Protein AF-W0DEC6-F1 (afdb_monomer)

InterPro domains:
  IPR006027 NusB/RsmB/TIM44 [PF01029] (6-131)
  IPR011605 NusB antitermination factor [MF_00073] (2-134)
  IPR011605 NusB antitermination factor [PTHR11078] (45-131)
  IPR011605 NusB antitermination factor [TIGR01951] (4-132)
  IPR035926 NusB-like superfamily [G3DSA:1.10.940.10] (3-134)
  IPR035926 NusB-like superfamily [SSF48013] (3-131)

Radius of gyration: 13.9 Å; Cα contacts (8 Å, |Δi|>4): 132; chains: 1; bounding box: 37×30×38 Å

Structure (mmCIF, N/CA/C/O backbone):
data_AF-W0DEC6-F1
#
_entry.id   AF-W0DEC6-F1
#
loop_
_atom_site.group_PDB
_atom_site.id
_atom_site.type_symbol
_atom_site.label_atom_id
_atom_site.label_alt_id
_atom_site.label_comp_id
_atom_site.label_asym_id
_atom_site.label_entity_id
_atom_site.label_seq_id
_atom_site.pdbx_PDB_ins_code
_atom_site.Cartn_x
_atom_site.Cartn_y
_atom_site.Cartn_z
_atom_site.occupancy
_atom_site.B_iso_or_equiv
_atom_site.auth_seq_id
_atom_site.auth_comp_id
_atom_site.auth_asym_id
_atom_site.auth_atom_id
_atom_site.pdbx_PDB_model_num
ATOM 1 N N . MET A 1 1 ? 16.540 0.715 6.345 1.00 64.81 1 MET A N 1
ATOM 2 C CA . MET A 1 1 ? 17.468 0.458 5.220 1.00 64.81 1 MET A CA 1
ATOM 3 C C . MET A 1 1 ? 16.891 1.137 3.994 1.00 64.81 1 MET A C 1
ATOM 5 O O . MET A 1 1 ? 15.695 0.989 3.774 1.00 64.81 1 MET A O 1
ATOM 9 N N . ILE A 1 2 ? 17.707 1.860 3.224 1.00 82.62 2 ILE A N 1
ATOM 10 C CA . ILE A 1 2 ? 17.258 2.704 2.099 1.00 82.62 2 ILE A CA 1
ATOM 11 C C . ILE A 1 2 ? 16.421 1.919 1.070 1.00 82.62 2 ILE A C 1
ATOM 13 O O . ILE A 1 2 ? 15.450 2.447 0.536 1.00 82.62 2 ILE A O 1
ATOM 17 N N . 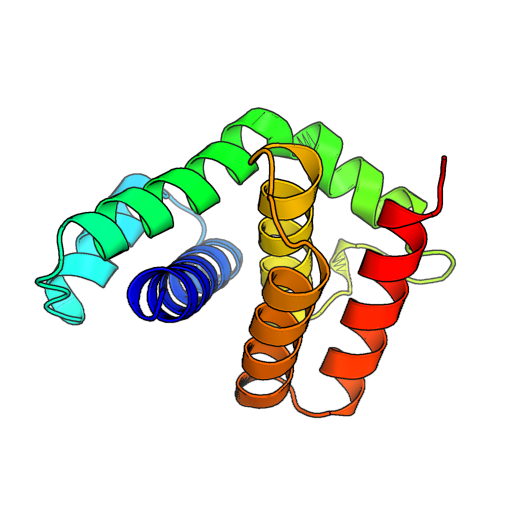TYR A 1 3 ? 16.734 0.637 0.836 1.00 91.25 3 TYR A N 1
ATOM 18 C CA . TYR A 1 3 ? 16.004 -0.178 -0.142 1.00 91.25 3 TYR A CA 1
ATOM 19 C C . TYR A 1 3 ? 14.536 -0.427 0.237 1.00 91.25 3 TYR A C 1
ATOM 21 O O . TYR A 1 3 ? 13.715 -0.589 -0.657 1.00 91.25 3 TYR A O 1
ATOM 29 N N . LYS A 1 4 ? 14.188 -0.457 1.534 1.00 93.50 4 LYS A N 1
ATOM 30 C CA . LYS A 1 4 ? 12.806 -0.718 1.974 1.00 93.50 4 LYS 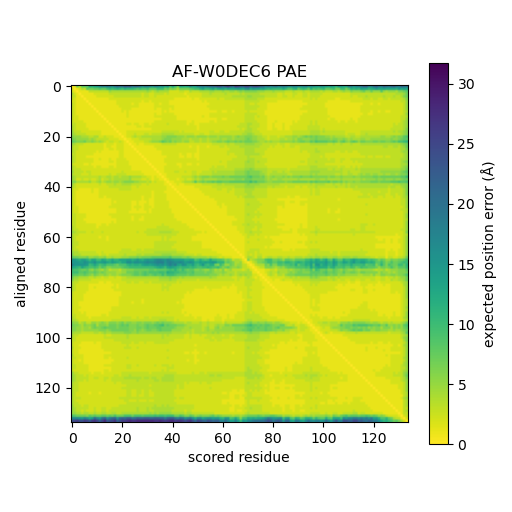A CA 1
ATOM 31 C C . LYS A 1 4 ? 11.893 0.458 1.669 1.00 93.50 4 LYS A C 1
ATOM 33 O O . LYS A 1 4 ? 10.769 0.250 1.240 1.00 93.50 4 LYS A O 1
ATOM 38 N N . THR A 1 5 ? 12.387 1.679 1.859 1.00 94.62 5 THR A N 1
ATOM 39 C CA . THR A 1 5 ? 11.643 2.898 1.529 1.00 94.62 5 THR A CA 1
ATOM 40 C C . THR A 1 5 ? 11.333 2.942 0.033 1.00 94.62 5 THR A C 1
ATOM 42 O O . THR A 1 5 ? 10.173 3.092 -0.328 1.00 94.62 5 THR A O 1
ATOM 45 N N . LYS A 1 6 ? 12.328 2.676 -0.830 1.00 96.31 6 LYS A N 1
ATOM 46 C CA . LYS A 1 6 ? 12.107 2.583 -2.285 1.00 96.31 6 LYS A CA 1
ATOM 47 C C . LYS A 1 6 ? 11.160 1.442 -2.668 1.00 96.31 6 LYS A C 1
ATOM 49 O O . LYS A 1 6 ? 10.253 1.643 -3.456 1.00 96.31 6 LYS A O 1
ATOM 54 N N . ALA A 1 7 ? 11.324 0.267 -2.063 1.00 97.50 7 ALA A N 1
ATOM 55 C CA . ALA A 1 7 ? 10.466 -0.882 -2.344 1.00 97.50 7 ALA A CA 1
ATOM 56 C C . ALA A 1 7 ? 8.992 -0.659 -1.963 1.00 97.50 7 ALA A C 1
ATOM 58 O O . ALA A 1 7 ? 8.119 -1.208 -2.625 1.00 97.50 7 ALA A O 1
ATOM 59 N N . ARG A 1 8 ? 8.703 0.125 -0.913 1.00 98.25 8 ARG A N 1
ATOM 60 C CA . ARG A 1 8 ? 7.324 0.514 -0.565 1.00 98.25 8 ARG A CA 1
ATOM 61 C C . ARG A 1 8 ? 6.716 1.432 -1.608 1.00 98.25 8 ARG A C 1
ATOM 63 O O . ARG A 1 8 ? 5.562 1.249 -1.965 1.00 98.25 8 ARG A O 1
ATOM 70 N N . GLU A 1 9 ? 7.492 2.403 -2.075 1.00 98.31 9 GLU A N 1
ATOM 71 C CA . GLU A 1 9 ? 7.057 3.325 -3.120 1.00 98.31 9 GLU A CA 1
ATOM 72 C C . GLU A 1 9 ? 6.812 2.590 -4.444 1.00 98.31 9 GLU A C 1
ATOM 74 O O . GLU A 1 9 ? 5.766 2.779 -5.056 1.00 98.31 9 GLU A O 1
ATOM 79 N N . ASP A 1 10 ? 7.707 1.676 -4.826 1.00 98.31 10 ASP A N 1
ATOM 80 C CA . ASP A 1 10 ? 7.506 0.822 -5.998 1.00 98.31 10 ASP A CA 1
ATOM 81 C C . ASP A 1 10 ? 6.256 -0.060 -5.854 1.00 98.31 10 ASP A C 1
ATOM 83 O O . ASP A 1 10 ? 5.452 -0.160 -6.777 1.00 98.31 10 ASP A O 1
ATOM 87 N N . ALA A 1 11 ? 6.065 -0.682 -4.683 1.00 98.50 11 ALA A N 1
ATOM 88 C CA . ALA A 1 11 ? 4.898 -1.520 -4.423 1.00 98.50 11 ALA A CA 1
ATOM 89 C C . ALA A 1 11 ? 3.599 -0.712 -4.511 1.00 98.50 11 ALA A C 1
ATOM 91 O O . ALA A 1 11 ? 2.615 -1.192 -5.070 1.00 98.50 11 ALA A O 1
ATOM 92 N N . PHE A 1 12 ? 3.617 0.521 -3.998 1.00 98.56 12 PHE A N 1
ATOM 93 C CA . PHE A 1 12 ? 2.514 1.465 -4.123 1.00 98.56 12 PHE A CA 1
ATOM 94 C C . PHE A 1 12 ? 2.191 1.753 -5.588 1.00 98.56 12 PHE A C 1
ATOM 96 O O . PHE A 1 12 ? 1.033 1.625 -5.968 1.00 98.56 12 PHE A O 1
ATOM 103 N N . LEU A 1 13 ? 3.186 2.093 -6.412 1.00 98.25 13 LEU A N 1
ATOM 104 C CA . LEU A 1 13 ? 2.957 2.426 -7.820 1.00 98.25 13 LEU A CA 1
ATOM 105 C C . LEU A 1 13 ? 2.357 1.250 -8.596 1.00 98.25 13 LEU A C 1
ATOM 107 O O . LEU A 1 13 ? 1.426 1.446 -9.375 1.00 98.25 13 LEU A O 1
ATOM 111 N N . VAL A 1 14 ? 2.834 0.030 -8.335 1.00 98.25 14 VAL A N 1
ATOM 112 C CA . VAL A 1 14 ? 2.287 -1.185 -8.952 1.00 98.25 14 VAL A CA 1
ATOM 113 C C . VAL A 1 14 ? 0.852 -1.452 -8.492 1.00 98.25 14 VAL A C 1
ATOM 115 O O . VAL A 1 14 ? -0.012 -1.709 -9.328 1.00 98.25 14 VAL A O 1
ATOM 118 N N . LEU A 1 15 ? 0.565 -1.369 -7.187 1.00 97.62 15 LEU A N 1
ATOM 119 C CA . LEU A 1 15 ? -0.784 -1.631 -6.675 1.00 97.62 15 LEU A CA 1
ATOM 120 C C . LEU A 1 15 ? -1.783 -0.546 -7.105 1.00 97.62 15 LEU A C 1
ATOM 122 O O . LEU A 1 15 ? -2.913 -0.857 -7.458 1.00 97.62 15 LEU A O 1
ATOM 126 N N . TYR A 1 16 ? -1.352 0.714 -7.146 1.00 97.00 16 TYR A N 1
ATOM 127 C CA . TYR A 1 16 ? -2.120 1.829 -7.700 1.00 97.00 16 TYR A CA 1
ATOM 128 C C . TYR A 1 16 ? -2.459 1.603 -9.180 1.00 97.00 16 TYR A C 1
ATOM 130 O O . TYR A 1 16 ? -3.595 1.809 -9.603 1.00 97.00 16 TYR A O 1
ATOM 138 N N . GLN A 1 17 ? -1.489 1.143 -9.975 1.00 96.62 17 GLN A N 1
ATOM 139 C CA . GLN A 1 17 ? -1.707 0.813 -11.382 1.00 96.62 17 GLN A CA 1
ATOM 140 C C . GLN A 1 17 ? -2.677 -0.363 -11.547 1.00 96.62 17 GLN A C 1
ATOM 142 O O . GLN A 1 17 ? -3.542 -0.316 -12.422 1.00 96.62 17 GLN A O 1
ATOM 147 N N . TRP A 1 18 ? -2.555 -1.388 -10.701 1.00 96.75 18 TRP A N 1
ATOM 148 C CA . TRP A 1 18 ? -3.478 -2.521 -10.671 1.00 96.75 18 TRP A CA 1
ATOM 149 C C . TRP A 1 18 ? -4.900 -2.093 -10.305 1.00 96.75 18 TRP A C 1
ATOM 151 O O . TRP A 1 18 ? -5.841 -2.506 -10.970 1.00 96.75 18 TRP A O 1
ATOM 161 N N . ASP A 1 19 ? -5.068 -1.200 -9.331 1.00 93.75 19 ASP A N 1
ATOM 162 C CA . ASP A 1 19 ? -6.386 -0.688 -8.949 1.00 93.75 19 ASP A CA 1
ATOM 163 C C . ASP A 1 19 ? -7.113 0.028 -10.105 1.00 93.75 19 ASP A C 1
ATOM 165 O O . ASP A 1 19 ? -8.341 0.052 -10.132 1.00 93.75 19 ASP A O 1
ATOM 169 N N . ILE A 1 20 ? -6.368 0.628 -11.040 1.00 93.69 20 ILE A N 1
ATOM 170 C CA . ILE A 1 20 ? -6.924 1.356 -12.191 1.00 93.69 20 ILE A CA 1
ATOM 171 C C . ILE A 1 20 ? -7.141 0.430 -13.391 1.00 93.69 20 ILE A C 1
ATOM 173 O O . ILE A 1 20 ? -8.167 0.514 -14.062 1.00 93.69 20 ILE A O 1
ATOM 177 N N . ARG A 1 21 ? -6.147 -0.407 -13.712 1.00 94.25 21 ARG A N 1
ATOM 178 C CA . ARG A 1 21 ? -6.143 -1.241 -14.927 1.00 94.25 21 ARG A CA 1
ATOM 179 C C . ARG A 1 21 ? -6.779 -2.616 -14.715 1.00 94.25 21 ARG A C 1
ATOM 181 O O . ARG A 1 21 ? -7.214 -3.227 -15.688 1.00 94.25 21 ARG A O 1
ATOM 188 N N . GLY A 1 22 ? -6.794 -3.119 -13.483 1.00 91.75 22 GLY A N 1
ATOM 189 C CA . GLY A 1 22 ? -7.009 -4.532 -13.183 1.00 91.75 22 GLY A CA 1
ATOM 190 C C . GLY A 1 22 ? -5.919 -5.428 -13.786 1.00 91.75 22 GLY A C 1
ATOM 191 O O . GLY A 1 22 ? -4.818 -4.977 -14.112 1.00 91.75 22 GLY A O 1
ATOM 192 N N . GLY A 1 23 ? -6.244 -6.710 -13.962 1.00 93.12 23 GLY A N 1
ATOM 193 C CA . GLY A 1 23 ? -5.382 -7.689 -14.632 1.00 93.12 23 GLY A CA 1
ATOM 194 C C . GLY A 1 23 ? -4.421 -8.437 -13.704 1.00 93.12 23 GLY A C 1
ATOM 195 O O . GLY A 1 23 ? -4.592 -8.449 -12.481 1.00 93.12 23 GLY A O 1
ATOM 196 N N . SER A 1 24 ? -3.428 -9.104 -14.304 1.00 96.56 24 SER A N 1
ATOM 197 C CA . SER A 1 24 ? -2.421 -9.878 -13.572 1.00 96.56 24 SER A CA 1
ATOM 198 C C . SER A 1 24 ? -1.459 -8.953 -12.831 1.00 96.56 24 SER A C 1
ATOM 200 O O . SER A 1 24 ? -0.780 -8.115 -13.428 1.00 96.56 24 SER A O 1
ATOM 202 N N . ILE A 1 25 ? -1.362 -9.139 -11.515 1.00 96.25 25 ILE A N 1
ATOM 203 C CA . ILE A 1 25 ? -0.413 -8.390 -10.696 1.00 96.25 25 ILE A CA 1
ATOM 204 C C . ILE A 1 25 ? 1.036 -8.785 -11.008 1.00 96.25 25 ILE A C 1
ATOM 206 O O . ILE A 1 25 ? 1.925 -7.938 -10.981 1.00 96.25 25 ILE A O 1
ATOM 210 N N . GLU A 1 26 ? 1.289 -10.048 -11.347 1.00 96.56 26 GLU A N 1
ATOM 211 C CA . GLU A 1 26 ? 2.610 -10.539 -11.738 1.00 96.56 26 GLU A CA 1
ATOM 212 C C . GLU A 1 26 ? 3.113 -9.849 -13.008 1.00 96.56 26 GLU A C 1
ATOM 214 O O . GLU A 1 26 ? 4.263 -9.409 -13.043 1.00 96.56 26 GLU A O 1
ATOM 219 N N . GLU A 1 27 ? 2.256 -9.697 -14.019 1.00 97.00 27 GLU A N 1
ATOM 220 C CA . GLU A 1 27 ? 2.602 -8.986 -15.253 1.00 97.00 27 GLU A CA 1
ATOM 221 C C . GLU A 1 27 ? 2.934 -7.516 -14.974 1.00 97.00 27 GLU A C 1
ATOM 223 O O . GLU A 1 27 ? 3.967 -7.022 -15.427 1.00 97.00 27 GLU A O 1
ATOM 228 N N . LEU A 1 28 ? 2.123 -6.839 -14.152 1.00 97.12 28 LEU A N 1
ATOM 229 C CA . LEU A 1 28 ? 2.365 -5.447 -13.757 1.00 97.12 28 LEU A CA 1
ATOM 230 C C . LEU A 1 28 ? 3.668 -5.278 -12.962 1.00 97.12 28 LEU A C 1
ATOM 232 O O . LEU A 1 28 ? 4.387 -4.294 -13.146 1.00 97.12 28 LEU A O 1
ATOM 236 N N . ILE A 1 29 ? 4.005 -6.242 -12.098 1.00 97.44 29 ILE A N 1
ATOM 237 C CA . ILE A 1 29 ? 5.283 -6.270 -11.377 1.00 97.44 29 ILE A CA 1
ATOM 238 C C . ILE A 1 29 ? 6.450 -6.338 -12.366 1.00 97.44 29 ILE A C 1
ATOM 240 O O . ILE A 1 29 ? 7.400 -5.561 -12.240 1.00 97.44 29 ILE A O 1
ATOM 244 N N . GLU A 1 30 ? 6.419 -7.264 -13.326 1.00 96.56 30 GLU A N 1
ATOM 245 C CA . GLU A 1 30 ? 7.525 -7.424 -14.274 1.00 96.56 30 GLU A CA 1
ATOM 246 C C . GLU A 1 30 ? 7.631 -6.235 -15.241 1.00 96.56 30 GLU A C 1
ATOM 248 O O . GLU A 1 30 ? 8.743 -5.752 -15.485 1.00 96.56 30 GLU A O 1
ATOM 253 N N . GLU A 1 31 ? 6.498 -5.697 -15.707 1.00 96.19 31 GLU A N 1
ATOM 254 C CA . GLU A 1 31 ? 6.422 -4.459 -16.495 1.00 96.19 31 GLU A CA 1
ATOM 255 C C . GLU A 1 31 ? 7.117 -3.311 -15.743 1.00 96.19 31 GLU A C 1
ATOM 257 O O . GLU A 1 31 ? 8.085 -2.725 -16.242 1.00 96.19 31 GLU A O 1
ATOM 262 N N . TYR A 1 32 ? 6.713 -3.058 -14.493 1.00 96.88 32 TYR A N 1
ATOM 263 C CA . TYR A 1 32 ? 7.277 -1.994 -13.664 1.00 96.88 32 TYR A CA 1
ATOM 264 C C . TYR A 1 32 ? 8.785 -2.165 -13.437 1.00 96.88 32 TYR A C 1
ATOM 266 O O . TYR A 1 32 ? 9.558 -1.209 -13.570 1.00 96.88 32 TYR A O 1
ATOM 274 N N . LEU A 1 33 ? 9.229 -3.379 -13.098 1.00 95.69 33 LEU A N 1
ATOM 275 C CA . LEU A 1 33 ? 10.635 -3.672 -12.814 1.00 95.69 33 LEU A CA 1
ATOM 276 C C . LEU A 1 33 ? 11.538 -3.543 -14.043 1.00 95.69 33 LEU A C 1
ATOM 278 O O . LEU A 1 33 ? 12.716 -3.183 -13.896 1.00 95.69 33 LEU A O 1
ATOM 282 N N . SER A 1 34 ? 11.003 -3.862 -15.222 1.00 94.62 34 SER A N 1
ATOM 283 C CA . SER A 1 34 ? 11.667 -3.679 -16.510 1.00 94.62 34 SER A CA 1
ATOM 284 C C . SER A 1 34 ? 11.788 -2.192 -16.844 1.00 94.62 34 SER A C 1
ATOM 286 O O . SER A 1 34 ? 12.905 -1.680 -16.977 1.00 94.62 34 SER A O 1
ATOM 288 N N . MET A 1 35 ? 10.661 -1.470 -16.856 1.00 95.75 35 MET A N 1
ATOM 289 C CA . MET A 1 35 ? 10.597 -0.051 -17.224 1.00 95.75 35 MET A CA 1
ATOM 290 C C . MET A 1 35 ? 11.445 0.838 -16.308 1.00 95.75 35 MET A C 1
ATOM 292 O O . MET A 1 35 ? 12.184 1.699 -16.785 1.00 95.75 35 MET A O 1
ATOM 296 N N . ASN A 1 36 ? 11.413 0.593 -14.996 1.00 95.38 36 ASN A N 1
ATOM 297 C CA . ASN A 1 36 ? 12.146 1.395 -14.010 1.00 95.38 36 ASN A CA 1
ATOM 298 C C . ASN A 1 36 ? 13.581 0.904 -13.757 1.00 95.38 36 ASN A C 1
ATOM 300 O O . ASN A 1 36 ? 14.297 1.471 -12.930 1.00 95.38 36 ASN A O 1
ATOM 304 N N . ARG A 1 37 ? 14.029 -0.156 -14.451 1.00 93.56 37 ARG A N 1
ATOM 305 C CA . ARG A 1 37 ? 15.399 -0.706 -14.379 1.00 93.56 37 ARG A CA 1
ATOM 306 C C . ARG A 1 37 ? 15.891 -0.915 -12.936 1.00 93.56 37 ARG A C 1
ATOM 308 O O . ARG A 1 37 ? 17.054 -0.653 -12.623 1.00 93.56 37 ARG A O 1
ATOM 315 N N . VAL A 1 38 ? 15.028 -1.399 -12.040 1.00 92.44 38 VAL A N 1
ATOM 316 C CA . VAL A 1 38 ? 15.299 -1.483 -10.588 1.00 92.44 38 VAL A CA 1
ATOM 317 C C . VAL A 1 38 ? 16.394 -2.514 -10.289 1.00 92.44 38 VAL A C 1
ATOM 319 O O . VAL A 1 38 ? 16.093 -3.671 -10.073 1.00 92.44 38 VAL A O 1
ATOM 322 N N . LYS A 1 39 ? 17.691 -2.201 -10.303 1.00 91.56 39 LYS A N 1
ATOM 323 C CA . LYS A 1 39 ? 18.739 -3.257 -10.246 1.00 91.56 39 LYS A CA 1
ATOM 324 C C . LYS A 1 39 ? 18.884 -3.977 -8.896 1.00 91.56 39 LYS A C 1
ATOM 326 O O . LYS A 1 39 ? 19.406 -5.085 -8.849 1.00 91.56 39 LYS A O 1
ATOM 331 N N . ASN A 1 40 ? 18.454 -3.360 -7.798 1.00 96.00 40 ASN A N 1
ATOM 332 C CA . ASN A 1 40 ? 18.692 -3.883 -6.454 1.00 96.00 40 ASN A CA 1
ATOM 333 C C . ASN A 1 40 ? 17.787 -5.095 -6.143 1.00 96.00 40 ASN A C 1
ATOM 335 O O . ASN A 1 40 ? 16.564 -4.966 -6.090 1.00 96.00 40 ASN A O 1
ATOM 339 N N . SER A 1 41 ? 18.384 -6.265 -5.906 1.00 95.75 41 SER A N 1
ATOM 340 C CA . SER A 1 41 ? 17.662 -7.519 -5.644 1.00 95.75 41 SER A CA 1
ATOM 341 C C . SER A 1 41 ? 16.853 -7.501 -4.340 1.00 95.75 41 SER A C 1
ATOM 343 O O . SER A 1 41 ? 15.742 -8.029 -4.308 1.00 95.75 41 SER A O 1
ATOM 345 N N . GLU A 1 42 ? 17.357 -6.852 -3.288 1.00 96.69 42 GLU A N 1
ATOM 346 C CA . GLU A 1 42 ? 16.661 -6.701 -2.002 1.00 96.69 42 GLU A CA 1
ATOM 347 C C . GLU A 1 42 ? 15.408 -5.834 -2.144 1.00 96.69 42 GLU A C 1
ATOM 349 O O . GLU A 1 42 ? 14.350 -6.181 -1.621 1.00 96.69 42 GLU A O 1
ATOM 354 N N . GLN A 1 43 ? 15.508 -4.736 -2.899 1.00 96.44 43 GLN A N 1
ATOM 355 C CA . GLN A 1 43 ? 14.384 -3.860 -3.228 1.00 96.44 43 GLN A CA 1
ATOM 356 C C . GLN A 1 43 ? 13.309 -4.631 -3.998 1.00 96.44 43 GLN A C 1
ATOM 358 O O . GLN A 1 43 ? 12.158 -4.660 -3.567 1.00 96.44 43 GLN A O 1
ATOM 363 N N . ARG A 1 44 ? 13.698 -5.339 -5.071 1.00 97.31 44 ARG A N 1
ATOM 364 C CA . ARG A 1 44 ? 12.784 -6.184 -5.858 1.00 97.31 44 ARG A CA 1
ATOM 365 C C . ARG A 1 44 ? 12.089 -7.234 -4.995 1.00 97.31 44 ARG A C 1
ATOM 367 O O . ARG A 1 44 ? 10.880 -7.426 -5.109 1.00 97.31 44 ARG A O 1
ATOM 374 N N . ARG A 1 45 ? 12.846 -7.940 -4.147 1.00 97.12 45 ARG A N 1
ATOM 375 C CA . ARG A 1 45 ? 12.298 -8.991 -3.280 1.00 97.12 45 ARG A CA 1
ATOM 376 C C . ARG A 1 45 ? 11.333 -8.410 -2.254 1.00 97.12 45 ARG A C 1
ATOM 378 O O . ARG A 1 45 ? 10.279 -8.993 -2.028 1.00 97.12 45 ARG A O 1
ATOM 385 N N . TYR A 1 46 ? 11.672 -7.268 -1.657 1.00 96.88 46 TYR A N 1
ATOM 386 C CA . TYR A 1 46 ? 10.811 -6.619 -0.675 1.00 96.88 46 TYR A CA 1
ATOM 387 C C . TYR A 1 46 ? 9.521 -6.092 -1.305 1.00 96.88 46 TYR A C 1
ATOM 389 O O . TYR A 1 46 ? 8.451 -6.347 -0.768 1.00 96.88 46 TYR A O 1
ATOM 397 N N . MET A 1 47 ? 9.612 -5.445 -2.469 1.00 97.50 47 MET A N 1
ATOM 398 C CA . MET A 1 47 ? 8.455 -4.964 -3.229 1.00 97.50 47 MET A CA 1
ATOM 399 C C . MET A 1 47 ? 7.483 -6.109 -3.539 1.00 97.50 47 MET A C 1
ATOM 401 O O . MET A 1 47 ? 6.310 -6.033 -3.184 1.00 97.50 47 MET A O 1
ATOM 405 N N . ARG A 1 48 ? 7.985 -7.212 -4.120 1.00 97.94 48 ARG A N 1
ATOM 406 C CA . ARG A 1 48 ? 7.160 -8.399 -4.404 1.00 97.94 48 ARG A CA 1
ATOM 407 C C . ARG A 1 48 ? 6.546 -8.985 -3.140 1.00 97.94 48 ARG A C 1
ATOM 409 O O . ARG A 1 48 ? 5.388 -9.379 -3.166 1.00 97.94 48 ARG A O 1
ATOM 416 N N . LYS A 1 49 ? 7.307 -9.033 -2.042 1.00 97.38 49 LYS A N 1
ATOM 417 C CA . LYS A 1 49 ? 6.796 -9.515 -0.757 1.00 97.38 49 LYS A CA 1
ATOM 418 C C . LYS A 1 49 ? 5.610 -8.674 -0.285 1.00 97.38 49 LYS A C 1
ATOM 420 O O . LYS A 1 49 ? 4.599 -9.257 0.062 1.00 97.38 49 LYS A O 1
ATOM 425 N N . LEU A 1 50 ? 5.715 -7.345 -0.296 1.00 98.19 50 LEU A N 1
ATOM 426 C CA . LEU A 1 50 ? 4.630 -6.461 0.150 1.00 98.19 50 LEU A CA 1
ATOM 427 C C . LEU A 1 50 ? 3.346 -6.676 -0.653 1.00 98.19 50 LEU A C 1
ATOM 429 O O . LEU A 1 50 ? 2.282 -6.845 -0.067 1.00 98.19 50 LEU A O 1
ATOM 433 N N . ILE A 1 51 ? 3.466 -6.710 -1.983 1.00 98.19 51 ILE A N 1
ATOM 434 C CA . ILE A 1 51 ? 2.320 -6.912 -2.872 1.00 98.19 51 ILE A CA 1
ATOM 435 C C . ILE A 1 51 ? 1.688 -8.284 -2.619 1.00 98.19 51 ILE A C 1
ATOM 437 O O . ILE A 1 51 ? 0.485 -8.371 -2.403 1.00 98.19 51 ILE A O 1
ATOM 441 N N . ARG A 1 52 ? 2.493 -9.353 -2.575 1.00 97.38 52 ARG A N 1
ATOM 442 C CA . ARG A 1 52 ? 1.988 -10.710 -2.313 1.00 97.38 52 ARG A CA 1
ATOM 443 C C . ARG A 1 52 ? 1.318 -10.827 -0.954 1.00 97.38 52 ARG A C 1
ATOM 445 O O . ARG A 1 52 ? 0.230 -11.371 -0.887 1.00 97.38 52 ARG A O 1
ATOM 452 N N . THR A 1 53 ? 1.913 -10.259 0.092 1.00 98.06 53 THR A N 1
ATOM 453 C CA . THR A 1 53 ? 1.312 -10.251 1.430 1.00 98.06 53 THR A CA 1
ATOM 454 C C . THR A 1 53 ? -0.047 -9.552 1.436 1.00 98.06 53 THR A C 1
ATOM 456 O O . THR A 1 53 ? -0.946 -10.008 2.132 1.00 98.06 53 THR A O 1
ATOM 459 N N . TYR A 1 54 ? -0.232 -8.486 0.650 1.00 98.12 54 TYR A N 1
ATOM 460 C CA . TYR A 1 54 ? -1.565 -7.914 0.472 1.00 98.12 54 TYR A CA 1
ATOM 461 C C . TYR A 1 54 ? -2.520 -8.917 -0.193 1.00 98.12 54 TYR A C 1
ATOM 463 O O . TYR A 1 54 ? -3.565 -9.198 0.377 1.00 98.12 54 TYR A O 1
ATOM 471 N N . PHE A 1 55 ? -2.165 -9.502 -1.342 1.00 97.44 55 PHE A N 1
ATOM 472 C CA . PHE A 1 55 ? -3.054 -10.438 -2.050 1.00 97.44 55 PHE A CA 1
ATOM 473 C C . PHE A 1 55 ? -3.365 -11.719 -1.257 1.00 97.44 55 PHE A C 1
ATOM 475 O O . PHE A 1 55 ? -4.488 -12.211 -1.318 1.00 97.44 55 PHE A O 1
ATOM 482 N N . GLU A 1 56 ? -2.411 -12.229 -0.476 1.00 97.88 56 GLU A N 1
ATOM 483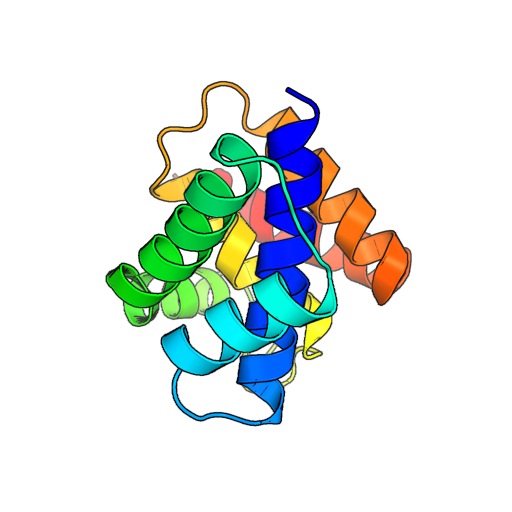 C CA . GLU A 1 56 ? -2.583 -13.385 0.420 1.00 97.88 56 GLU A CA 1
ATOM 484 C C . GLU A 1 56 ? -3.612 -13.123 1.532 1.00 97.88 56 GLU A C 1
ATOM 486 O O . GLU A 1 56 ? -4.264 -14.055 1.998 1.00 97.88 56 GLU A O 1
ATOM 491 N N . HIS A 1 57 ? -3.779 -11.862 1.939 1.00 98.12 57 HIS A N 1
ATOM 492 C CA . HIS A 1 57 ? -4.646 -11.448 3.045 1.00 98.12 57 HIS A CA 1
ATOM 493 C C . HIS A 1 57 ? -5.676 -10.390 2.624 1.00 98.12 57 HIS A C 1
ATOM 495 O O . HIS A 1 57 ? -6.174 -9.646 3.467 1.00 98.12 57 HIS A O 1
ATOM 501 N N . ALA A 1 58 ? -6.000 -10.294 1.330 1.00 96.69 58 ALA A N 1
ATOM 502 C CA . ALA A 1 58 ? -6.728 -9.148 0.784 1.00 96.69 58 ALA A CA 1
ATOM 503 C C . ALA A 1 58 ? -8.099 -8.954 1.442 1.00 96.69 58 ALA A C 1
ATOM 505 O O . ALA A 1 58 ? -8.432 -7.839 1.826 1.00 96.69 58 ALA A O 1
ATOM 506 N N . GLY A 1 59 ? -8.855 -10.041 1.637 1.00 96.81 59 GLY A N 1
ATOM 507 C CA . GLY A 1 59 ? -10.164 -9.990 2.294 1.00 96.81 59 GLY A CA 1
ATOM 508 C C . GLY A 1 59 ? -10.088 -9.465 3.729 1.00 96.81 59 GLY A C 1
ATOM 509 O O . GLY A 1 59 ? -10.838 -8.562 4.091 1.00 96.81 59 GLY A O 1
ATOM 510 N N . ASP A 1 60 ? -9.146 -9.976 4.524 1.00 97.62 60 ASP A N 1
ATOM 511 C CA . ASP A 1 60 ? -8.955 -9.550 5.915 1.00 97.62 60 ASP A CA 1
ATOM 512 C C . ASP A 1 60 ? -8.457 -8.105 5.996 1.00 97.62 60 ASP A C 1
ATOM 514 O O . ASP A 1 60 ? -8.913 -7.339 6.843 1.00 97.62 60 ASP A O 1
ATOM 518 N N . ILE A 1 61 ? -7.541 -7.713 5.106 1.00 97.62 61 ILE A N 1
ATOM 519 C CA . ILE A 1 61 ? -6.982 -6.360 5.047 1.00 97.62 61 ILE A CA 1
ATOM 520 C C . ILE A 1 61 ? -8.057 -5.354 4.640 1.00 97.62 61 ILE A C 1
ATOM 522 O O . ILE A 1 61 ? -8.252 -4.365 5.346 1.00 97.62 61 ILE A O 1
ATOM 526 N N . ASP A 1 62 ? -8.771 -5.601 3.542 1.00 96.31 62 ASP A N 1
ATOM 527 C CA . ASP A 1 62 ? -9.805 -4.691 3.046 1.00 96.31 62 ASP A CA 1
ATOM 528 C C . ASP A 1 62 ? -10.963 -4.592 4.048 1.00 96.31 62 ASP A C 1
ATOM 530 O O . ASP A 1 62 ? -11.454 -3.489 4.306 1.00 96.31 62 ASP A O 1
ATOM 534 N N . LYS A 1 63 ? -11.337 -5.701 4.707 1.00 95.19 63 LYS A N 1
ATOM 535 C CA . LYS A 1 63 ? -12.301 -5.684 5.817 1.00 95.19 63 LYS A CA 1
ATOM 536 C C . LYS A 1 63 ? -11.787 -4.861 6.999 1.00 95.19 63 LYS A C 1
ATOM 538 O O . LYS A 1 63 ? -12.501 -3.992 7.484 1.00 95.19 63 LYS A O 1
ATOM 543 N N . THR A 1 64 ? -10.550 -5.090 7.437 1.00 96.12 64 THR A N 1
ATOM 544 C CA . THR A 1 64 ? -9.933 -4.357 8.557 1.00 96.12 64 THR A CA 1
ATOM 545 C C . THR A 1 64 ? -9.900 -2.855 8.292 1.00 96.12 64 THR A C 1
ATOM 547 O O . THR A 1 64 ? -10.197 -2.058 9.182 1.00 96.12 64 THR A O 1
ATOM 550 N N . ILE A 1 65 ? -9.557 -2.455 7.065 1.00 96.44 65 ILE A N 1
ATOM 551 C CA . ILE A 1 65 ? -9.585 -1.051 6.662 1.00 96.44 65 ILE A CA 1
ATOM 552 C C . ILE A 1 65 ? -11.026 -0.540 6.712 1.00 96.44 65 ILE A C 1
ATOM 554 O O . ILE A 1 65 ? -11.270 0.470 7.366 1.00 96.44 65 ILE A O 1
ATOM 558 N N . SER A 1 66 ? -11.970 -1.252 6.091 1.00 94.56 66 SER A N 1
ATOM 559 C CA . SER A 1 66 ? -13.389 -0.871 6.028 1.00 94.56 66 SER A CA 1
ATOM 560 C C . SER A 1 66 ? -14.021 -0.684 7.409 1.00 94.56 66 SER A C 1
ATOM 562 O O . SER A 1 66 ? -14.653 0.339 7.649 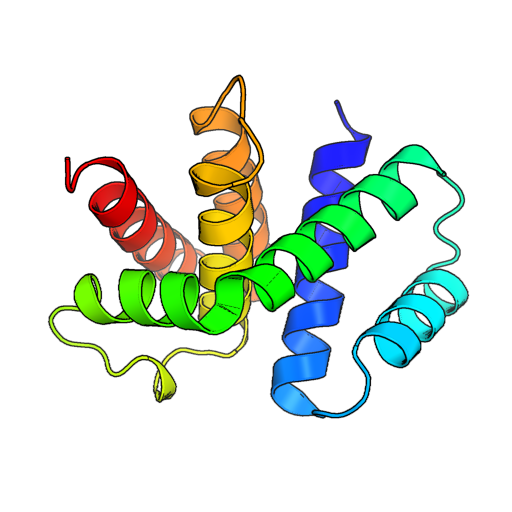1.00 94.56 66 SER A O 1
ATOM 564 N N . ASP A 1 67 ? -13.770 -1.595 8.350 1.00 93.44 67 ASP A N 1
ATOM 565 C CA . ASP A 1 67 ? -14.279 -1.513 9.727 1.00 93.44 67 ASP A CA 1
ATOM 566 C C . ASP A 1 67 ? -13.762 -0.268 10.478 1.00 93.44 67 ASP A C 1
ATOM 568 O O . ASP A 1 67 ? -14.381 0.198 11.432 1.00 93.44 67 ASP A O 1
ATOM 572 N N . ASN A 1 68 ? -12.627 0.295 10.046 1.00 94.25 68 ASN A N 1
ATOM 573 C CA . ASN A 1 68 ? -12.024 1.497 10.626 1.00 94.25 68 ASN A CA 1
ATOM 574 C C . ASN A 1 68 ? -12.349 2.782 9.841 1.00 94.25 68 ASN A C 1
ATOM 576 O O . ASN A 1 68 ? -11.953 3.881 10.254 1.00 94.25 68 ASN A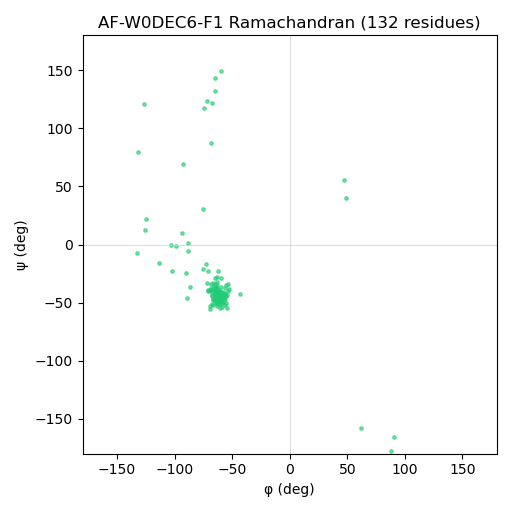 O 1
ATOM 580 N N . LEU A 1 69 ? -13.088 2.673 8.735 1.00 90.62 69 LEU A N 1
ATOM 581 C CA . LEU A 1 69 ? -13.593 3.793 7.948 1.00 90.62 69 LEU A CA 1
ATOM 582 C C . LEU A 1 69 ? -15.006 4.184 8.420 1.00 90.62 69 LEU A C 1
ATOM 584 O O . LEU A 1 69 ? -15.979 4.022 7.701 1.00 90.62 69 LEU A O 1
ATOM 588 N N . GLU A 1 70 ? -15.123 4.750 9.626 1.00 76.19 70 GLU A N 1
ATOM 589 C CA . GLU A 1 70 ? -16.416 5.090 10.268 1.00 76.19 70 GLU A CA 1
ATOM 590 C C . GLU A 1 70 ? -17.467 5.746 9.345 1.00 76.19 70 GLU A C 1
ATOM 592 O O . GLU A 1 70 ? -18.642 5.410 9.422 1.00 76.19 70 GLU A O 1
ATOM 597 N N . ASN A 1 71 ? -17.057 6.696 8.493 1.00 76.31 71 ASN A N 1
ATOM 598 C CA . ASN A 1 71 ? -17.952 7.493 7.635 1.00 76.31 71 ASN A CA 1
ATOM 599 C C . ASN A 1 71 ? -17.574 7.442 6.145 1.00 76.31 71 ASN A C 1
ATOM 601 O O . ASN A 1 71 ? -18.020 8.286 5.366 1.00 76.31 71 ASN A O 1
ATOM 605 N N . TRP A 1 72 ? -16.685 6.529 5.753 1.00 79.25 72 TRP A N 1
ATOM 606 C CA . TRP A 1 72 ? -16.148 6.485 4.396 1.00 79.25 72 TRP A CA 1
ATOM 607 C C . TRP A 1 72 ? -16.333 5.097 3.810 1.00 79.25 72 TRP A C 1
ATOM 609 O O . TRP A 1 72 ? -15.788 4.126 4.317 1.00 79.25 72 TRP A O 1
ATOM 619 N N . ASP A 1 73 ? -17.043 5.014 2.692 1.00 79.81 73 ASP A N 1
ATOM 620 C CA . ASP A 1 73 ? -17.050 3.779 1.920 1.00 79.81 73 ASP A CA 1
ATOM 621 C C . ASP A 1 73 ? -15.636 3.531 1.385 1.00 79.81 73 ASP A C 1
ATOM 623 O O . ASP A 1 73 ? -15.018 4.424 0.793 1.00 79.81 73 ASP A O 1
ATOM 627 N N . PHE A 1 74 ? -15.136 2.311 1.560 1.00 83.56 74 PHE A N 1
ATOM 628 C CA . PHE A 1 74 ? -13.830 1.893 1.053 1.00 83.56 74 PHE A CA 1
ATOM 629 C C . PHE A 1 74 ? -13.675 2.170 -0.453 1.00 83.56 74 PHE A C 1
ATOM 631 O O . PHE A 1 74 ? -12.633 2.648 -0.906 1.00 83.56 74 PHE A O 1
ATOM 638 N N . ASP A 1 75 ? -14.751 1.976 -1.218 1.00 81.00 75 ASP A N 1
ATOM 639 C CA . ASP A 1 75 ? -14.787 2.216 -2.664 1.00 81.00 75 ASP A CA 1
ATOM 640 C C . ASP A 1 75 ? -14.782 3.702 -3.054 1.00 81.00 75 ASP A C 1
ATOM 642 O O . ASP A 1 75 ? -14.476 4.033 -4.199 1.00 81.00 75 ASP A O 1
ATOM 646 N N . ARG A 1 76 ? -15.079 4.614 -2.117 1.00 86.19 76 ARG A N 1
ATOM 647 C CA . ARG A 1 76 ? -15.006 6.071 -2.340 1.00 86.19 76 ARG A CA 1
ATOM 648 C C . ARG A 1 76 ? -13.630 6.656 -2.050 1.00 86.19 76 ARG A C 1
ATOM 650 O O . ARG A 1 76 ? -13.422 7.851 -2.271 1.00 86.19 76 ARG A O 1
ATOM 657 N N . LEU A 1 77 ? -12.700 5.856 -1.533 1.00 90.50 77 LEU A N 1
ATOM 658 C CA . LEU A 1 77 ? -11.326 6.296 -1.353 1.00 90.50 77 LEU A CA 1
ATOM 659 C C . LEU A 1 77 ? -10.675 6.579 -2.707 1.00 90.50 77 LEU A C 1
ATOM 661 O O . LEU A 1 77 ? -10.881 5.859 -3.684 1.00 90.50 77 LEU A O 1
ATOM 665 N N . GLY A 1 78 ? -9.832 7.611 -2.746 1.00 93.50 78 GLY A N 1
ATOM 666 C CA . GLY A 1 78 ? -8.942 7.812 -3.879 1.00 93.50 78 GLY A CA 1
ATOM 667 C C . GLY A 1 78 ? -8.020 6.605 -4.062 1.00 93.50 78 GLY A C 1
ATOM 668 O O . GLY A 1 78 ? -7.635 5.926 -3.104 1.00 93.50 78 GLY A O 1
ATOM 669 N N . TYR A 1 79 ? -7.649 6.340 -5.314 1.00 95.50 79 TYR A N 1
ATOM 670 C CA . TYR A 1 79 ? -6.763 5.232 -5.679 1.00 95.50 79 TYR A CA 1
ATOM 671 C C . TYR A 1 79 ? -5.436 5.251 -4.901 1.00 95.50 79 TYR A C 1
ATOM 673 O O . TYR A 1 79 ? -4.897 4.198 -4.565 1.00 95.50 79 TYR A O 1
ATOM 681 N N . VAL A 1 80 ? -4.914 6.443 -4.582 1.00 96.56 80 VAL A N 1
ATOM 682 C CA . VAL A 1 80 ? -3.672 6.586 -3.810 1.00 96.56 80 VAL A CA 1
ATOM 683 C C . VAL A 1 80 ? -3.879 6.151 -2.363 1.00 96.56 80 VAL A C 1
ATOM 685 O O . VAL A 1 80 ? -3.136 5.309 -1.864 1.00 96.56 80 VAL A O 1
ATOM 688 N N . GLU A 1 81 ? -4.888 6.694 -1.688 1.00 96.75 81 GLU A N 1
ATOM 689 C CA . GLU A 1 81 ? -5.203 6.382 -0.296 1.00 96.75 81 GLU A CA 1
ATOM 690 C C . GLU A 1 81 ? -5.487 4.894 -0.118 1.00 96.75 81 GLU A C 1
ATOM 692 O O . GLU A 1 81 ? -4.945 4.275 0.798 1.00 96.75 81 GLU A O 1
ATOM 697 N N . ARG A 1 82 ? -6.275 4.307 -1.024 1.00 96.81 82 ARG A N 1
ATOM 698 C CA . ARG A 1 82 ? -6.622 2.886 -0.982 1.00 96.81 82 ARG A CA 1
ATOM 699 C C . ARG A 1 82 ? -5.393 1.991 -1.136 1.00 96.81 82 ARG A C 1
ATOM 701 O O . ARG A 1 82 ? -5.169 1.122 -0.294 1.00 96.81 82 ARG A O 1
ATOM 708 N N . ALA A 1 83 ? -4.553 2.236 -2.144 1.00 97.75 83 ALA A N 1
ATOM 709 C CA . ALA A 1 83 ? -3.326 1.465 -2.345 1.00 97.75 83 ALA A CA 1
ATOM 710 C C . ALA A 1 83 ? -2.359 1.593 -1.152 1.00 97.75 83 ALA A C 1
ATOM 712 O O . ALA A 1 83 ? -1.749 0.607 -0.730 1.00 97.75 83 ALA A O 1
ATOM 713 N N . ILE A 1 84 ? -2.241 2.790 -0.564 1.00 98.44 84 ILE A N 1
ATOM 714 C CA . ILE A 1 84 ? -1.406 2.997 0.622 1.00 98.44 84 ILE A CA 1
ATOM 715 C C . ILE A 1 84 ? -1.970 2.263 1.837 1.00 98.44 84 ILE A C 1
ATOM 717 O O . ILE A 1 84 ? -1.206 1.591 2.527 1.00 98.44 84 ILE A O 1
ATOM 721 N N . LEU A 1 85 ? -3.272 2.371 2.112 1.00 98.25 85 LEU A N 1
ATOM 722 C CA . LEU A 1 85 ? -3.899 1.700 3.252 1.00 98.25 85 LEU A CA 1
ATOM 723 C C . LEU A 1 85 ? -3.738 0.184 3.159 1.00 98.25 85 LEU A C 1
ATOM 725 O O . LEU A 1 85 ? -3.374 -0.443 4.154 1.00 98.25 85 LEU A O 1
ATOM 729 N N . ARG A 1 86 ? -3.910 -0.388 1.963 1.00 98.31 86 ARG A N 1
ATOM 730 C CA . ARG A 1 86 ? -3.689 -1.814 1.693 1.00 98.31 86 ARG A CA 1
ATOM 731 C C . ARG A 1 86 ? -2.265 -2.245 2.015 1.00 98.31 86 ARG A C 1
ATOM 733 O O . ARG A 1 86 ? -2.063 -3.155 2.815 1.00 98.31 86 ARG A O 1
ATOM 740 N N . LEU A 1 87 ? -1.266 -1.562 1.455 1.00 98.50 87 LEU A N 1
ATOM 741 C CA . LEU A 1 87 ? 0.138 -1.931 1.659 1.00 98.50 87 LEU A CA 1
ATOM 742 C C . LEU A 1 87 ? 0.622 -1.668 3.085 1.00 98.50 87 LEU A C 1
ATOM 744 O O . LEU A 1 87 ? 1.362 -2.482 3.635 1.0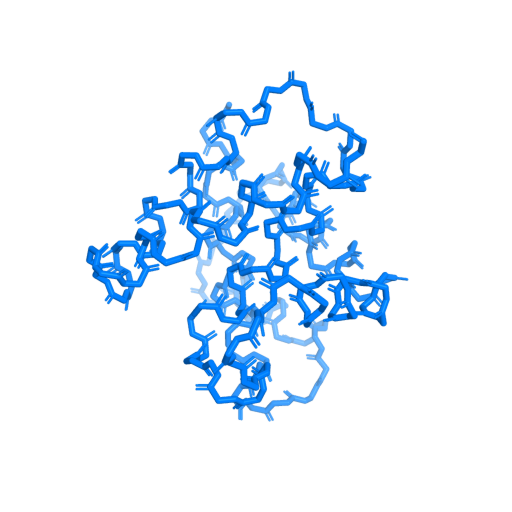0 98.50 87 LEU A O 1
ATOM 748 N N . ALA A 1 88 ? 0.211 -0.554 3.691 1.00 98.31 88 ALA A N 1
ATOM 749 C CA . ALA A 1 88 ? 0.582 -0.233 5.060 1.00 98.31 88 ALA A CA 1
ATOM 750 C C . ALA A 1 88 ? -0.000 -1.253 6.039 1.00 98.31 88 ALA A C 1
ATOM 752 O O . ALA A 1 88 ? 0.735 -1.771 6.877 1.00 98.31 88 ALA A O 1
ATOM 753 N N . THR A 1 89 ? -1.282 -1.593 5.894 1.00 98.19 89 THR A N 1
ATOM 754 C CA . THR A 1 89 ? -1.946 -2.615 6.715 1.00 98.19 89 THR A CA 1
ATOM 755 C C . THR A 1 89 ? -1.306 -3.987 6.499 1.00 98.19 89 THR A C 1
ATOM 757 O O . THR A 1 89 ? -0.948 -4.647 7.475 1.00 98.19 89 THR A O 1
ATOM 760 N N . ALA A 1 90 ? -1.042 -4.375 5.244 1.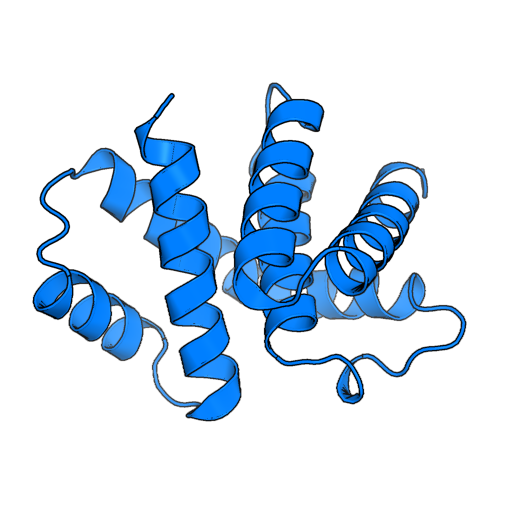00 98.31 90 ALA A N 1
ATOM 761 C CA . ALA A 1 90 ? -0.336 -5.614 4.916 1.00 98.31 90 ALA A CA 1
ATOM 762 C C . ALA A 1 90 ? 1.031 -5.699 5.615 1.00 98.31 90 ALA A C 1
ATOM 764 O O . ALA A 1 90 ? 1.353 -6.689 6.274 1.00 98.31 90 ALA A O 1
ATOM 765 N N . GLU A 1 91 ? 1.850 -4.650 5.505 1.00 98.00 91 GLU A N 1
ATOM 766 C CA . GLU A 1 91 ? 3.181 -4.648 6.106 1.00 98.00 91 GLU A CA 1
ATOM 767 C C . GLU A 1 91 ? 3.103 -4.668 7.636 1.00 98.00 91 GLU A C 1
ATOM 769 O O . GLU A 1 91 ? 3.797 -5.454 8.284 1.00 98.00 91 GLU A O 1
ATOM 774 N N . LEU A 1 92 ? 2.268 -3.815 8.223 1.00 97.44 92 LEU A N 1
ATOM 775 C CA . LEU A 1 92 ? 2.211 -3.631 9.669 1.00 97.44 92 LEU A CA 1
ATOM 776 C C . LEU A 1 92 ? 1.646 -4.853 10.398 1.00 97.44 92 LEU A C 1
ATOM 778 O O . LEU A 1 92 ? 2.182 -5.204 11.450 1.00 97.44 92 LEU A O 1
ATOM 782 N N . LEU A 1 93 ? 0.629 -5.512 9.838 1.00 96.12 93 LEU A N 1
ATOM 783 C CA . LEU A 1 93 ? -0.016 -6.660 10.476 1.00 96.12 93 LEU A CA 1
ATOM 784 C C . LEU A 1 93 ? 0.691 -7.986 10.162 1.00 96.12 93 LEU A C 1
ATOM 786 O O . LEU A 1 93 ? 0.831 -8.829 11.047 1.00 96.12 93 LEU A O 1
ATOM 790 N N . TYR A 1 94 ? 1.212 -8.164 8.943 1.00 95.94 94 TYR A N 1
ATOM 791 C CA . TYR A 1 94 ? 1.680 -9.480 8.483 1.00 95.94 94 TYR A CA 1
ATOM 792 C C . TYR A 1 94 ? 3.201 -9.571 8.265 1.00 95.94 94 TYR A C 1
ATOM 794 O O . TYR A 1 94 ? 3.759 -10.670 8.233 1.00 95.94 94 TYR A O 1
ATOM 802 N N . ALA A 1 95 ? 3.939 -8.454 8.179 1.00 88.88 95 ALA A N 1
ATOM 803 C CA . ALA A 1 95 ? 5.377 -8.490 7.865 1.00 88.88 95 ALA A CA 1
ATOM 804 C C . ALA A 1 95 ? 6.327 -8.511 9.083 1.00 88.88 95 ALA A C 1
ATOM 806 O O . ALA A 1 95 ? 7.542 -8.378 8.892 1.00 88.88 95 ALA A O 1
ATOM 807 N N . LYS A 1 96 ? 5.819 -8.702 10.315 1.00 86.31 96 LYS A N 1
ATOM 808 C CA . LYS A 1 96 ? 6.601 -8.710 11.579 1.00 86.31 96 LYS A CA 1
ATOM 809 C C . LYS A 1 96 ? 7.564 -7.515 11.668 1.00 86.31 96 LYS A C 1
ATOM 811 O O . LYS A 1 96 ? 8.787 -7.654 11.783 1.00 86.31 96 LYS A O 1
ATOM 816 N N . VAL A 1 97 ? 7.008 -6.313 11.538 1.00 88.12 97 VAL A N 1
ATOM 817 C CA . VAL A 1 97 ? 7.768 -5.062 11.471 1.00 88.12 97 VAL A CA 1
ATOM 818 C C . VAL A 1 97 ? 8.445 -4.757 12.809 1.00 88.12 97 VAL A C 1
ATOM 820 O O . VAL A 1 97 ? 7.784 -4.548 13.816 1.00 88.12 97 VAL A O 1
ATOM 823 N N . LYS A 1 98 ? 9.780 -4.631 12.805 1.00 89.06 98 LYS A N 1
ATOM 824 C CA . LYS A 1 98 ? 10.548 -4.254 14.010 1.00 89.06 98 LYS A CA 1
ATOM 825 C C . LYS A 1 98 ? 10.260 -2.830 14.501 1.00 89.06 98 LYS A C 1
ATOM 827 O O . LYS A 1 98 ? 10.268 -2.592 15.697 1.00 89.06 98 LYS A O 1
ATOM 832 N N . ASN A 1 99 ? 10.045 -1.888 13.577 1.00 92.00 99 ASN A N 1
ATOM 833 C CA . ASN A 1 99 ? 9.868 -0.462 13.879 1.00 92.00 99 ASN A CA 1
ATOM 834 C C . ASN A 1 99 ? 8.634 0.114 13.154 1.00 92.00 99 ASN A C 1
ATOM 836 O O . ASN A 1 99 ? 8.805 0.773 12.122 1.00 92.00 99 ASN A O 1
ATOM 840 N N . PRO A 1 100 ? 7.405 -0.098 13.668 1.00 94.25 100 PRO A N 1
ATOM 841 C CA . PRO A 1 100 ? 6.167 0.364 13.027 1.00 94.25 100 PRO A CA 1
ATOM 842 C C . PRO A 1 100 ? 6.162 1.863 12.712 1.00 94.25 100 PRO A C 1
ATOM 844 O O . PRO A 1 100 ? 5.795 2.265 11.614 1.00 94.25 100 PRO A O 1
ATOM 847 N N . LYS A 1 101 ? 6.699 2.696 13.615 1.00 94.81 101 LYS A N 1
ATOM 848 C CA . LYS A 1 101 ? 6.798 4.157 13.426 1.00 94.81 101 LYS A CA 1
ATOM 849 C C . LYS A 1 101 ? 7.548 4.560 12.150 1.00 94.81 101 LYS A C 1
ATOM 851 O O . LYS A 1 101 ? 7.167 5.523 11.494 1.00 94.81 101 LYS A O 1
ATOM 856 N N . VAL A 1 102 ? 8.607 3.829 11.789 1.00 95.19 102 VAL A N 1
ATOM 857 C CA . VAL A 1 102 ? 9.381 4.104 10.564 1.00 95.19 102 VAL A CA 1
ATOM 858 C C . VAL A 1 102 ? 8.573 3.731 9.324 1.00 95.19 102 VAL A C 1
ATOM 860 O O . VAL A 1 102 ? 8.593 4.462 8.342 1.00 95.19 102 VAL A O 1
ATOM 863 N N . VAL A 1 103 ? 7.836 2.621 9.383 1.00 96.56 103 VAL A N 1
ATOM 864 C CA . VAL A 1 103 ? 6.970 2.167 8.286 1.00 96.56 103 VAL A CA 1
ATOM 865 C C . VAL A 1 103 ? 5.851 3.168 8.030 1.00 96.56 103 VAL A C 1
ATOM 867 O O . VAL A 1 103 ? 5.682 3.611 6.898 1.00 96.56 103 VAL A O 1
ATOM 870 N N . ILE A 1 104 ? 5.161 3.598 9.089 1.00 97.56 104 ILE A N 1
ATOM 871 C CA . ILE A 1 104 ? 4.102 4.610 9.009 1.00 97.56 104 ILE A CA 1
ATOM 872 C C . ILE A 1 104 ? 4.655 5.901 8.404 1.00 97.56 104 ILE A C 1
ATOM 874 O O . ILE A 1 104 ? 4.094 6.405 7.436 1.00 97.56 104 ILE A O 1
ATOM 878 N N . LYS A 1 105 ? 5.794 6.402 8.906 1.00 97.56 105 LYS A N 1
ATOM 879 C CA . LYS A 1 105 ? 6.436 7.609 8.363 1.00 97.56 105 LYS A CA 1
ATOM 880 C C . LYS A 1 105 ? 6.721 7.486 6.864 1.00 97.56 105 LYS A C 1
ATOM 882 O O . LYS A 1 105 ? 6.462 8.433 6.125 1.00 97.56 105 LYS A O 1
ATOM 887 N N . ASP A 1 106 ? 7.237 6.344 6.415 1.00 97.69 106 ASP A N 1
ATOM 888 C CA . ASP A 1 106 ? 7.525 6.120 4.998 1.00 97.69 106 ASP A CA 1
ATOM 889 C C . ASP A 1 106 ? 6.240 6.172 4.155 1.00 97.69 106 ASP A C 1
ATOM 891 O O . ASP A 1 106 ? 6.203 6.892 3.158 1.00 97.69 106 ASP A O 1
ATOM 895 N N . TYR A 1 107 ? 5.157 5.518 4.586 1.00 98.38 107 TYR A N 1
ATOM 896 C CA . TYR A 1 107 ? 3.864 5.603 3.895 1.00 98.38 107 TYR A CA 1
ATOM 897 C C . TYR A 1 107 ? 3.253 7.008 3.922 1.00 98.38 107 TYR A C 1
ATOM 899 O O . TYR A 1 107 ? 2.649 7.427 2.934 1.00 98.38 107 TYR A O 1
ATOM 907 N N . MET A 1 108 ? 3.443 7.779 4.997 1.00 98.19 108 MET A N 1
ATOM 908 C CA . MET A 1 108 ? 2.971 9.168 5.061 1.00 98.19 108 MET A CA 1
ATOM 909 C C . MET A 1 108 ? 3.715 10.070 4.085 1.00 98.19 108 MET A C 1
ATOM 911 O O . MET A 1 108 ? 3.088 10.920 3.449 1.00 98.19 108 MET A O 1
ATOM 915 N N . ASN A 1 109 ? 5.023 9.856 3.925 1.00 98.31 109 ASN A N 1
ATOM 916 C CA . ASN A 1 109 ? 5.829 10.568 2.937 1.00 98.31 109 ASN A CA 1
ATOM 917 C C . ASN A 1 109 ? 5.385 10.231 1.509 1.00 98.31 109 ASN A C 1
ATOM 919 O O . ASN A 1 109 ? 5.238 11.143 0.698 1.00 98.31 109 ASN A O 1
ATOM 923 N N . ILE A 1 110 ? 5.124 8.950 1.216 1.00 98.44 110 ILE A N 1
ATOM 924 C CA . ILE A 1 110 ? 4.612 8.517 -0.093 1.00 98.44 110 ILE A CA 1
ATOM 925 C C . ILE A 1 110 ? 3.238 9.154 -0.341 1.00 98.44 110 ILE A C 1
ATOM 927 O O . ILE A 1 110 ? 3.051 9.845 -1.336 1.00 98.44 110 ILE A O 1
ATOM 931 N N . THR A 1 111 ? 2.300 9.036 0.599 1.00 98.38 111 THR A N 1
ATOM 932 C CA . THR A 1 111 ? 0.958 9.633 0.456 1.00 98.38 111 THR A CA 1
ATOM 933 C C . THR A 1 111 ? 1.036 11.142 0.236 1.00 98.38 111 THR A C 1
ATOM 935 O O . THR A 1 111 ? 0.379 11.676 -0.650 1.00 98.38 111 THR A O 1
ATOM 938 N N . ASN A 1 112 ? 1.888 11.844 0.990 1.00 98.00 112 ASN A N 1
ATOM 939 C CA . ASN A 1 112 ? 2.066 13.284 0.827 1.00 98.00 112 ASN A CA 1
ATOM 940 C C . ASN A 1 112 ? 2.655 13.646 -0.544 1.00 98.00 112 ASN A C 1
ATOM 942 O O . ASN A 1 112 ? 2.261 14.655 -1.120 1.00 98.00 112 ASN A O 1
ATOM 946 N N . LYS A 1 113 ? 3.565 12.824 -1.079 1.00 98.25 113 LYS A N 1
ATOM 947 C CA . LYS A 1 113 ? 4.150 13.014 -2.411 1.00 98.25 113 LYS A CA 1
ATOM 948 C C . LYS A 1 113 ? 3.112 12.872 -3.532 1.00 98.25 113 LYS A C 1
ATOM 950 O O . LYS A 1 113 ? 3.185 13.632 -4.492 1.00 98.25 113 LYS A O 1
ATOM 955 N N . TYR A 1 114 ? 2.179 11.925 -3.420 1.00 98.00 114 TYR A N 1
ATOM 956 C CA . TYR A 1 114 ? 1.257 11.575 -4.513 1.00 98.00 114 TYR A CA 1
ATOM 957 C C . TYR A 1 114 ? -0.167 12.137 -4.369 1.00 98.00 114 TYR A C 1
ATOM 959 O O . TYR A 1 114 ? -0.851 12.289 -5.374 1.00 98.00 114 TYR A O 1
ATOM 967 N N . ALA A 1 115 ? -0.612 12.472 -3.155 1.00 96.69 115 ALA A N 1
ATOM 968 C CA . ALA A 1 115 ? -1.965 12.973 -2.878 1.00 96.69 115 ALA A CA 1
ATOM 969 C C . ALA A 1 115 ? -1.992 14.224 -1.972 1.00 96.69 115 ALA A C 1
ATOM 971 O O . ALA A 1 115 ? -3.031 14.857 -1.795 1.00 96.69 115 ALA A O 1
ATOM 972 N N . GLY A 1 116 ? -0.849 14.631 -1.414 1.00 97.69 116 GLY A N 1
ATOM 973 C CA . GLY A 1 116 ? -0.734 15.823 -0.575 1.00 97.69 116 GLY A CA 1
ATOM 974 C C . GLY A 1 116 ? -1.014 15.592 0.913 1.00 97.69 116 GLY A C 1
ATOM 975 O O . GLY A 1 116 ? -1.251 14.481 1.397 1.00 97.69 116 GLY A O 1
ATOM 976 N N . SER A 1 117 ? -0.953 16.684 1.675 1.00 97.00 117 SER A N 1
ATOM 977 C CA . SER A 1 117 ? -0.892 16.631 3.141 1.00 97.00 117 SER A CA 1
ATOM 978 C C . SER A 1 117 ? -2.205 16.209 3.800 1.00 97.00 117 SER A C 1
ATOM 980 O O . SER A 1 117 ? -2.183 15.535 4.831 1.00 97.00 117 SER A O 1
ATOM 982 N N . LYS A 1 118 ? -3.352 16.576 3.215 1.00 96.56 118 LYS A N 1
ATOM 983 C CA . LYS A 1 118 ? -4.673 16.219 3.748 1.00 96.56 118 LYS A CA 1
ATOM 984 C C . LYS A 1 118 ? -4.929 14.702 3.644 1.00 96.56 118 LYS A C 1
ATOM 986 O O . LYS A 1 118 ? -5.198 14.115 4.694 1.00 96.56 118 LYS A O 1
ATOM 991 N N . PRO A 1 119 ? -4.749 14.044 2.480 1.00 95.81 119 PRO A N 1
ATOM 992 C CA . PRO A 1 119 ? -4.769 12.581 2.386 1.00 95.81 119 PRO A CA 1
ATOM 993 C C . PRO A 1 119 ? -3.761 11.884 3.298 1.00 95.81 119 PRO A C 1
ATOM 995 O O . PRO A 1 119 ? -4.113 10.924 3.974 1.00 95.81 119 PRO A O 1
ATOM 998 N N . SER A 1 120 ? -2.534 12.405 3.408 1.00 97.69 120 SER A N 1
ATOM 999 C CA . SER A 1 120 ? -1.519 11.843 4.312 1.00 97.69 120 SER A CA 1
ATOM 1000 C C . SER A 1 120 ? -2.002 11.802 5.770 1.00 97.69 120 SER A C 1
ATOM 1002 O O . SER A 1 120 ? -1.949 10.758 6.417 1.00 97.69 120 SER A O 1
ATOM 1004 N N . ARG A 1 121 ? -2.581 12.898 6.287 1.00 96.62 121 ARG A N 1
ATOM 1005 C CA . ARG A 1 121 ? -3.159 12.918 7.646 1.00 96.62 121 ARG A CA 1
ATOM 1006 C C . ARG A 1 121 ? -4.335 11.956 7.802 1.00 96.62 121 ARG A C 1
ATOM 1008 O O . ARG A 1 121 ? -4.449 11.322 8.848 1.00 96.62 121 ARG A O 1
ATOM 1015 N N . PHE A 1 122 ? -5.191 11.861 6.786 1.00 95.56 122 PHE A N 1
ATOM 1016 C CA . PHE A 1 122 ? -6.322 10.935 6.777 1.00 95.56 122 PHE A CA 1
ATOM 1017 C C . PHE A 1 122 ? -5.847 9.480 6.892 1.00 95.56 122 PHE A C 1
ATOM 1019 O O . PHE A 1 122 ? -6.217 8.793 7.843 1.00 95.56 122 PHE A O 1
ATOM 1026 N N . VAL A 1 123 ? -4.947 9.049 6.004 1.00 97.00 123 VAL A N 1
ATOM 1027 C CA . VAL A 1 123 ? -4.370 7.696 6.013 1.00 97.00 123 VAL A CA 1
ATOM 1028 C C . VAL A 1 123 ? -3.671 7.408 7.348 1.00 97.00 123 VAL A C 1
ATOM 1030 O O . VAL A 1 123 ? -3.862 6.332 7.914 1.00 97.00 123 VAL A O 1
ATOM 1033 N N . ASN A 1 124 ? -2.920 8.369 7.905 1.00 97.12 124 ASN A N 1
ATOM 1034 C CA . ASN A 1 124 ? -2.294 8.212 9.223 1.00 97.12 124 ASN A CA 1
ATOM 1035 C C . ASN A 1 124 ? -3.316 7.907 10.325 1.00 97.12 124 ASN A C 1
ATOM 1037 O O . ASN A 1 124 ? -3.062 7.072 11.194 1.00 97.12 124 ASN A O 1
ATOM 1041 N N . GLY A 1 125 ? -4.452 8.610 10.304 1.00 95.81 125 GLY A N 1
ATOM 1042 C CA . GLY A 1 125 ? -5.534 8.422 11.264 1.00 95.81 125 GLY A CA 1
ATOM 1043 C C . GLY A 1 125 ? -6.093 7.005 11.210 1.00 95.81 125 GLY A C 1
ATOM 1044 O O . GLY A 1 125 ? -6.189 6.356 12.248 1.00 95.81 125 GLY A O 1
ATOM 1045 N N . ILE A 1 126 ? -6.376 6.499 10.008 1.00 96.06 126 ILE A N 1
ATOM 1046 C CA . ILE A 1 126 ? -6.902 5.140 9.816 1.00 96.06 126 ILE A CA 1
ATOM 1047 C C . ILE A 1 126 ? -5.885 4.081 10.258 1.00 96.06 126 ILE A C 1
ATOM 1049 O O . ILE A 1 126 ? -6.224 3.210 11.052 1.00 96.06 126 ILE A O 1
ATOM 1053 N N . ILE A 1 127 ? -4.617 4.193 9.841 1.00 96.44 127 ILE A N 1
ATOM 1054 C CA . ILE A 1 127 ? -3.562 3.260 10.276 1.00 96.44 127 ILE A CA 1
ATOM 1055 C C . ILE A 1 127 ? -3.412 3.274 11.803 1.00 96.44 127 ILE A C 1
ATOM 1057 O O . ILE A 1 127 ? -3.255 2.225 12.421 1.00 96.44 127 ILE A O 1
ATOM 1061 N N . SER A 1 128 ? -3.476 4.452 12.427 1.00 95.19 128 SER A N 1
ATOM 1062 C CA . SER A 1 128 ? -3.382 4.564 13.886 1.00 95.19 128 SER A CA 1
ATOM 1063 C C . SER A 1 128 ? -4.556 3.881 14.585 1.00 95.19 128 SER A C 1
ATOM 1065 O O . SER A 1 128 ? -4.343 3.246 15.612 1.00 95.19 128 SER A O 1
ATOM 1067 N N . LYS A 1 129 ? -5.778 3.977 14.044 1.00 94.44 129 LYS A N 1
ATOM 1068 C CA . LYS A 1 129 ? -6.940 3.249 14.575 1.00 94.44 129 LYS A CA 1
ATOM 106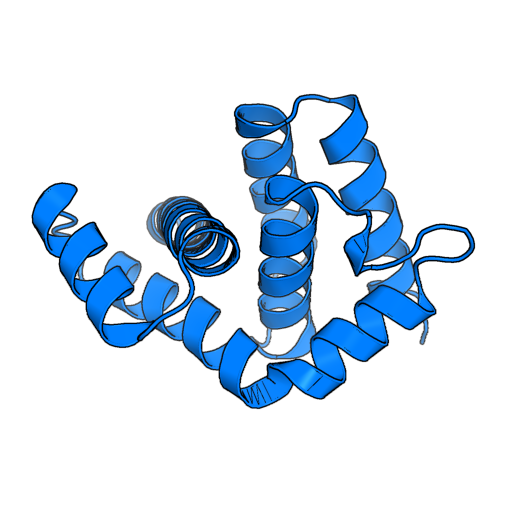9 C C . LYS A 1 129 ? -6.745 1.738 14.457 1.00 94.44 129 LYS A C 1
ATOM 1071 O O . LYS A 1 129 ? -6.827 1.057 15.471 1.00 94.44 129 LYS A O 1
ATOM 1076 N N . ILE A 1 130 ? -6.356 1.248 13.277 1.00 94.75 130 ILE A N 1
ATOM 1077 C CA . ILE A 1 130 ? -6.095 -0.181 13.026 1.00 94.75 130 ILE A CA 1
ATOM 1078 C C . ILE A 1 130 ? -5.081 -0.754 14.029 1.00 94.75 130 ILE A C 1
ATOM 1080 O O . ILE A 1 130 ? -5.284 -1.839 14.561 1.00 94.75 130 ILE A O 1
ATOM 1084 N N . LEU A 1 131 ? -3.997 -0.026 14.320 1.00 92.31 131 LEU A N 1
ATOM 1085 C CA . LEU A 1 131 ? -2.957 -0.496 15.245 1.00 92.31 131 LEU A CA 1
ATOM 1086 C C . LEU A 1 131 ? -3.339 -0.425 16.729 1.00 92.31 131 LEU A C 1
ATOM 1088 O O . LEU A 1 131 ? -2.706 -1.102 17.534 1.00 92.31 131 LEU A O 1
ATOM 1092 N N . ASN A 1 132 ? -4.316 0.408 17.090 1.00 87.50 132 ASN A N 1
ATOM 1093 C CA . ASN A 1 132 ? -4.776 0.587 18.469 1.00 87.50 132 ASN A CA 1
ATOM 1094 C C . ASN A 1 132 ? -6.104 -0.134 18.753 1.00 87.50 132 ASN A C 1
ATOM 1096 O O . ASN A 1 132 ? -6.593 -0.055 19.873 1.00 87.50 132 ASN A O 1
ATOM 1100 N N . ALA A 1 133 ? -6.698 -0.814 17.769 1.00 68.44 133 ALA A N 1
ATOM 1101 C CA . ALA A 1 133 ? -7.944 -1.570 17.911 1.00 68.44 133 ALA A CA 1
ATOM 1102 C C . ALA A 1 133 ? -7.763 -2.912 18.663 1.00 68.44 133 ALA A C 1
ATOM 1104 O O . ALA A 1 133 ? -8.472 -3.876 18.381 1.00 68.44 133 ALA A O 1
ATOM 1105 N N . GLY A 1 134 ? -6.799 -2.979 19.589 1.00 46.94 134 GLY A N 1
ATOM 1106 C CA . GLY A 1 134 ? -6.463 -4.149 20.406 1.00 46.94 134 GLY A CA 1
ATOM 1107 C C . GLY A 1 134 ? -6.761 -3.930 21.879 1.00 46.94 134 GLY A C 1
ATOM 1108 O O . GLY A 1 134 ? -6.409 -2.842 22.386 1.00 46.94 134 GLY A O 1
#

Foldseek 3Di:
DVLLLLLLLLLLVLQLVCVVPPDDSVVSLVVSCVVVVVPDPVSSVNNVVLNVLLVVCVVVQLVLLCVLCPPDDLVNDDSNLNSLSSSLSSCVVPVPDPCNPVSLVSSLVSCCVPPRNVSSVVSSSSSVCSVPVD

Organism: NCBI:txid75906

Solvent-accessible surface area (backbone atoms only — not comparable to full-atom values): 7460 Å² total; per-residue (Å²): 111,77,49,56,58,52,14,52,52,52,32,36,54,45,45,35,49,35,76,73,71,51,80,61,65,68,59,48,48,52,51,51,46,60,77,66,60,62,81,53,63,67,24,52,51,49,19,53,48,46,51,47,50,26,67,77,38,39,69,63,48,55,46,54,52,41,76,58,34,88,90,45,61,67,86,73,47,53,61,64,59,45,32,46,52,47,45,51,49,28,39,65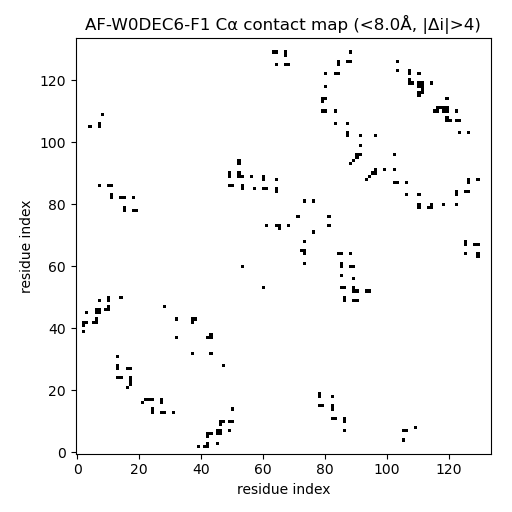,75,72,58,77,56,91,54,60,69,59,55,52,52,50,54,37,52,50,36,32,73,78,66,29,66,68,54,19,53,50,53,51,51,44,54,52,48,65,76,59,76,117

Nearest PDB structures (foldseek):
  4eya-assembly1_A  TM=9.711E-01  e=7.953E-10  Aquifex aeolicus VF5
  3r2d-assembly1_A  TM=9.748E-01  e=1.095E-08  Aquifex aeolicus
  2jr0-assembly1_A  TM=8.853E-01  e=1.149E-08  Aquifex aeolicus
  1tzw-assembly1_A  TM=9.306E-01  e=5.218E-06  Thermotoga maritima
  1eyv-assembly1_A  TM=8.481E-01  e=2.519E-06  Mycobacterium tuberculosis

pLDDT: mean 94.3, std 6.96, range [46.94, 98.56]

Sequence (134 aa):
MIYKTKAREDAFLVLYQWDIRGGSIEELIEEYLSMNRVKNSEQRRYMRKLIRTYFEHAGDIDKTISDNLENWDFDRLGYVERAILRLATAELLYAKVKNPKVVIKDYMNITNKYAGSKPSRFVNGIISKILNAG

Secondary structure (DSSP, 8-state):
-HHHHHHHHHHHHHHHHHHHH-S-HHHHHHHHHHHTT---HHHHHHHHHHHHHHHHTHHHHHHHHHHT-TT--GGGS-HHHHHHHHHHHHHHHHS--S-HHHHHHHHHHHHHHHH-HHHHHHHHHHHHHHHH--

Mean predicted aligned error: 3.08 Å